Protein AF-A0A8J5Z6W7-F1 (afdb_monomer_lite)

InterPro domains:
  IPR013057 Amino acid transporter, transmembrane domain [PF01490] (2-134)

Sequence (136 aa):
MALPATMKVLGLVLGIFLIILIGILSEISVEMLIKFAVSCKARSYGEVVQIAMERTARVLSEICIIVNNAGVLIVYLIIMGDVMSGSVRHIGVLDQWLGHGFWDHRKLLVLVIMVVFLAALCVLDKIDSLSMTSAA

Foldseek 3Di:
DVLVVCCVVCPVVVSVVVVVVVVVVVVVVVVVQVVQCVVQVPPDSLRSQCVVPNNVSSVVVVVVVVVVVVVVVLVVLVVVLCQQLDDPVGQHPVCVPVNDDPSNPSVVSSVCSCCVVVVVVVVCPDPVVVVVVPDD

pLDDT: mean 72.24, std 14.39, range [37.38, 95.25]

Radius of gyration: 20.54 Å; chains: 1; bounding box: 44×45×51 Å

Structure (mmCIF, N/CA/C/O backbone):
data_AF-A0A8J5Z6W7-F1
#
_entry.id   AF-A0A8J5Z6W7-F1
#
loop_
_atom_site.group_PDB
_atom_site.id
_atom_site.type_symbol
_atom_site.label_atom_id
_atom_site.label_alt_id
_atom_site.label_comp_id
_atom_site.label_asym_id
_atom_site.label_entity_id
_atom_site.label_seq_id
_atom_site.pdbx_PDB_ins_code
_atom_site.Cartn_x
_atom_site.Cartn_y
_atom_site.Cartn_z
_atom_site.occupancy
_atom_site.B_iso_or_equiv
_atom_site.auth_seq_id
_atom_site.auth_comp_id
_atom_site.auth_asym_id
_atom_site.auth_atom_id
_atom_site.pdbx_PDB_model_num
ATOM 1 N N . MET A 1 1 ? 9.543 3.604 -6.114 1.00 61.00 1 MET A N 1
ATOM 2 C CA . MET A 1 1 ? 9.455 3.992 -7.543 1.00 61.00 1 MET A CA 1
ATOM 3 C C . MET A 1 1 ? 8.380 5.044 -7.846 1.00 61.00 1 MET A C 1
ATOM 5 O O . MET A 1 1 ? 8.600 5.838 -8.747 1.00 61.00 1 MET A O 1
ATOM 9 N N . ALA A 1 2 ? 7.261 5.124 -7.112 1.00 70.81 2 ALA A N 1
ATOM 10 C CA . ALA A 1 2 ? 6.191 6.090 -7.416 1.00 70.81 2 ALA A CA 1
ATOM 11 C C . ALA A 1 2 ? 6.476 7.554 -6.999 1.00 70.81 2 ALA A C 1
ATOM 13 O O . ALA A 1 2 ? 6.064 8.472 -7.700 1.00 70.81 2 ALA A O 1
ATOM 14 N N . LEU A 1 3 ? 7.216 7.786 -5.905 1.00 74.50 3 LEU A N 1
ATOM 15 C CA . LEU A 1 3 ? 7.478 9.131 -5.351 1.00 74.50 3 LEU A CA 1
ATOM 16 C C . LEU A 1 3 ? 8.152 10.130 -6.323 1.00 74.50 3 LEU A C 1
ATOM 18 O O . LEU A 1 3 ? 7.701 11.269 -6.416 1.00 74.50 3 LEU A O 1
ATOM 22 N N . PRO A 1 4 ? 9.192 9.755 -7.092 1.00 73.75 4 PRO A N 1
ATOM 23 C CA . PRO A 1 4 ? 9.787 10.671 -8.069 1.00 73.75 4 PRO A CA 1
ATOM 24 C C . PRO A 1 4 ? 8.831 11.007 -9.222 1.00 73.75 4 PRO A C 1
ATOM 26 O O . PRO A 1 4 ? 8.834 12.125 -9.733 1.00 73.75 4 PRO A O 1
ATOM 29 N N . ALA A 1 5 ? 7.989 10.050 -9.624 1.00 77.38 5 ALA A N 1
ATOM 30 C CA . ALA A 1 5 ? 6.996 10.258 -10.672 1.00 77.38 5 ALA A CA 1
ATOM 31 C C . ALA A 1 5 ? 5.878 11.199 -10.203 1.00 77.38 5 ALA A C 1
ATOM 33 O O . ALA A 1 5 ? 5.486 12.092 -10.952 1.00 77.38 5 ALA A 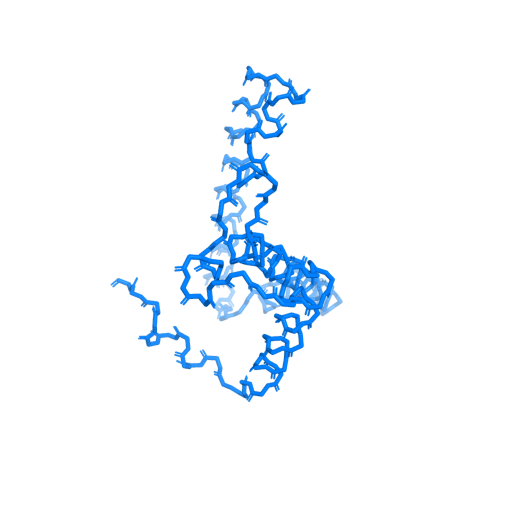O 1
ATOM 34 N N . THR A 1 6 ? 5.416 11.073 -8.955 1.00 76.62 6 THR A N 1
ATOM 35 C CA . THR A 1 6 ? 4.424 11.999 -8.393 1.00 76.62 6 THR A CA 1
ATOM 36 C C . THR A 1 6 ? 4.993 13.405 -8.230 1.00 76.62 6 THR A C 1
ATOM 38 O O . THR A 1 6 ? 4.329 14.357 -8.626 1.00 76.62 6 THR A O 1
ATOM 41 N N . MET A 1 7 ? 6.241 13.559 -7.772 1.00 79.69 7 MET A N 1
ATOM 42 C CA . MET A 1 7 ? 6.908 14.872 -7.722 1.00 79.69 7 MET A CA 1
ATOM 43 C C . MET A 1 7 ? 7.077 15.509 -9.107 1.00 79.69 7 MET A C 1
ATOM 45 O O . MET A 1 7 ? 6.988 16.728 -9.234 1.00 79.69 7 MET A O 1
ATOM 49 N N . LYS A 1 8 ? 7.285 14.706 -10.157 1.00 78.69 8 LYS A N 1
ATOM 50 C CA . LYS A 1 8 ? 7.363 15.201 -11.538 1.00 78.69 8 LYS A CA 1
ATOM 51 C C . LYS A 1 8 ? 6.018 15.721 -12.058 1.00 78.69 8 LYS A C 1
ATOM 53 O O . LYS A 1 8 ? 6.005 16.678 -12.823 1.00 78.69 8 LYS A O 1
ATOM 58 N N . VAL A 1 9 ? 4.908 15.094 -11.667 1.00 85.06 9 VAL A N 1
ATOM 59 C CA . VAL A 1 9 ? 3.556 15.459 -12.129 1.00 85.06 9 VAL A CA 1
ATOM 60 C C . VAL A 1 9 ? 2.974 16.620 -11.319 1.00 85.06 9 VAL A C 1
ATOM 62 O O . VAL A 1 9 ? 2.402 17.538 -11.896 1.00 85.06 9 VAL A O 1
ATOM 65 N N . LEU A 1 10 ? 3.129 16.596 -9.993 1.00 79.31 10 LEU A N 1
ATOM 66 C CA . LEU A 1 10 ? 2.583 17.613 -9.085 1.00 79.31 10 LEU A CA 1
ATOM 67 C C . LEU A 1 10 ? 3.501 18.826 -8.885 1.00 79.31 10 LEU A C 1
ATOM 69 O O . LEU A 1 10 ? 3.051 19.869 -8.414 1.00 79.31 10 LEU A O 1
ATOM 73 N N . GLY A 1 11 ? 4.786 18.688 -9.203 1.00 86.31 11 GLY A N 1
ATOM 74 C CA . GLY A 1 11 ? 5.821 19.652 -8.847 1.00 86.31 11 GLY A CA 1
ATOM 75 C C . GLY A 1 11 ? 6.410 19.398 -7.455 1.00 86.31 11 GLY A C 1
ATOM 76 O O . GLY A 1 11 ? 5.760 18.867 -6.553 1.00 86.31 11 GLY A O 1
ATOM 77 N N . LEU A 1 12 ? 7.673 19.798 -7.276 1.00 87.62 12 LEU A N 1
ATOM 78 C CA . LEU A 1 12 ? 8.454 19.523 -6.065 1.00 87.62 12 LEU A CA 1
ATOM 79 C C . LEU A 1 12 ? 7.831 20.146 -4.807 1.00 87.62 12 LEU A C 1
ATOM 81 O O . LEU A 1 12 ? 7.691 19.471 -3.793 1.00 87.62 12 LEU A O 1
ATOM 85 N N . VAL A 1 13 ? 7.431 21.418 -4.882 1.00 89.12 13 VAL A N 1
ATOM 86 C CA . VAL A 1 13 ? 6.898 22.166 -3.729 1.00 89.12 13 VAL A CA 1
ATOM 87 C C . VAL A 1 13 ? 5.595 21.542 -3.226 1.00 89.12 13 VAL A C 1
ATOM 89 O O . VAL A 1 13 ? 5.450 21.276 -2.035 1.00 89.12 13 VAL A O 1
ATOM 92 N N . LEU A 1 14 ? 4.670 21.244 -4.142 1.00 88.06 14 LEU A N 1
ATOM 93 C CA . LEU A 1 14 ? 3.373 20.661 -3.804 1.00 88.06 14 LEU A CA 1
ATOM 94 C C . LEU A 1 14 ? 3.518 19.193 -3.367 1.00 88.06 14 LEU A C 1
ATOM 96 O O . LEU A 1 14 ? 2.853 18.762 -2.428 1.00 88.06 14 LEU A O 1
ATOM 100 N N . GLY A 1 15 ? 4.450 18.446 -3.970 1.00 87.75 15 GLY A N 1
ATOM 101 C CA . GLY A 1 15 ? 4.794 17.086 -3.554 1.00 87.75 15 GLY A CA 1
ATOM 102 C C . GLY A 1 15 ? 5.343 17.012 -2.127 1.00 87.75 15 GLY A C 1
ATOM 103 O O . GLY A 1 15 ? 4.879 16.189 -1.343 1.00 87.75 15 GLY A O 1
ATOM 104 N N . ILE A 1 16 ? 6.282 17.893 -1.760 1.00 89.62 16 ILE A N 1
ATOM 105 C CA . ILE A 1 16 ? 6.825 17.959 -0.391 1.00 89.62 16 ILE A CA 1
ATOM 106 C C . ILE A 1 16 ? 5.719 18.308 0.608 1.00 89.62 16 ILE A C 1
ATOM 108 O O . ILE A 1 16 ? 5.601 17.652 1.642 1.00 89.62 16 ILE A O 1
ATOM 112 N N . PHE A 1 17 ? 4.876 19.291 0.283 1.00 93.06 17 PHE A N 1
ATOM 113 C CA . PHE A 1 17 ? 3.753 19.665 1.140 1.00 93.06 17 PHE A CA 1
ATOM 114 C C . PHE A 1 17 ? 2.805 18.485 1.399 1.00 93.06 17 PHE A C 1
ATOM 116 O O . PHE A 1 17 ? 2.453 18.221 2.547 1.00 93.06 17 PHE A O 1
ATOM 123 N N . LEU A 1 18 ? 2.439 17.726 0.360 1.00 89.81 18 LEU A N 1
ATOM 124 C CA . LEU A 1 18 ? 1.571 16.555 0.515 1.00 89.81 18 LEU A CA 1
ATOM 125 C C . LEU A 1 18 ? 2.219 15.422 1.310 1.00 89.81 18 LEU A C 1
ATOM 127 O O . LEU A 1 18 ? 1.519 14.750 2.061 1.00 89.81 18 LEU A O 1
ATOM 131 N N . ILE A 1 19 ? 3.532 15.211 1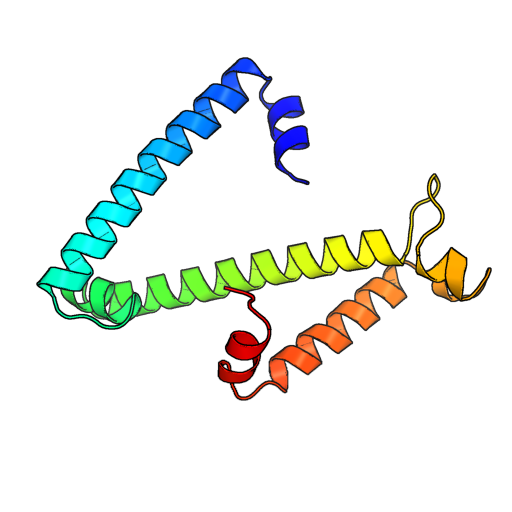.183 1.00 91.44 19 ILE A N 1
ATOM 132 C CA . ILE A 1 19 ? 4.246 14.214 1.995 1.00 91.44 19 ILE A CA 1
ATOM 133 C C . ILE A 1 19 ? 4.160 14.582 3.477 1.00 91.44 19 ILE A C 1
ATOM 135 O O . ILE A 1 19 ? 3.836 13.725 4.295 1.00 91.44 19 ILE A O 1
ATOM 139 N N . ILE A 1 20 ? 4.395 15.853 3.818 1.00 93.38 20 ILE A N 1
ATOM 140 C CA . ILE A 1 20 ? 4.280 16.339 5.199 1.00 93.38 20 ILE A CA 1
ATOM 141 C C . ILE A 1 20 ? 2.839 16.175 5.698 1.00 93.38 20 ILE A C 1
ATOM 143 O O . ILE A 1 20 ? 2.620 15.653 6.789 1.00 93.38 20 ILE A O 1
ATOM 147 N N . LEU A 1 21 ? 1.853 16.561 4.882 1.00 94.31 21 LEU A N 1
ATOM 148 C CA . LEU A 1 21 ? 0.436 16.454 5.223 1.00 94.31 21 LEU A CA 1
ATOM 149 C C . LEU A 1 21 ? 0.012 15.002 5.492 1.00 94.31 21 LEU A C 1
ATOM 151 O O . LEU A 1 21 ? -0.612 14.725 6.514 1.00 94.31 21 LEU A O 1
ATOM 155 N N . ILE A 1 22 ? 0.367 14.075 4.598 1.00 93.00 22 ILE A N 1
ATOM 156 C CA . ILE A 1 22 ? 0.063 12.645 4.748 1.00 93.00 22 ILE A CA 1
ATOM 157 C C . ILE A 1 22 ? 0.795 12.066 5.960 1.00 93.00 22 ILE A C 1
ATOM 159 O O . ILE A 1 22 ? 0.213 11.256 6.673 1.00 93.00 22 ILE A O 1
ATOM 163 N N . GLY A 1 23 ? 2.030 12.501 6.228 1.00 92.25 23 GLY A N 1
ATOM 164 C CA . GLY A 1 23 ? 2.779 12.101 7.419 1.00 92.25 23 GLY A CA 1
ATOM 165 C C . GLY A 1 23 ? 2.048 12.465 8.711 1.00 92.25 23 GLY A C 1
ATOM 166 O O . GLY A 1 23 ? 1.798 11.592 9.537 1.00 92.25 23 GLY A O 1
ATOM 167 N N . ILE A 1 24 ? 1.618 13.725 8.846 1.00 95.25 24 ILE A N 1
ATOM 168 C CA . ILE A 1 24 ? 0.839 14.191 10.006 1.00 95.25 24 ILE A CA 1
ATOM 169 C C . ILE A 1 24 ? -0.474 13.411 10.126 1.00 95.25 24 ILE A C 1
ATOM 171 O O . ILE A 1 24 ? -0.832 12.950 11.208 1.00 95.25 24 ILE A O 1
ATOM 175 N N . LEU A 1 25 ? -1.192 13.236 9.014 1.00 93.44 25 LEU A N 1
ATOM 176 C CA . LEU A 1 25 ? -2.466 12.522 9.014 1.00 93.44 25 LEU A CA 1
ATOM 177 C C . LEU A 1 25 ? -2.291 11.044 9.402 1.00 93.44 25 LEU A C 1
ATOM 179 O O . LEU A 1 25 ? -3.133 10.491 10.110 1.00 93.44 25 LEU A O 1
ATOM 183 N N . SER A 1 26 ? -1.190 10.420 8.977 1.00 92.31 26 SER A N 1
ATOM 184 C CA . SER A 1 26 ? -0.838 9.043 9.322 1.00 92.31 26 SER A CA 1
ATOM 185 C C . SER A 1 26 ? -0.502 8.901 10.805 1.00 92.31 26 SER A C 1
ATOM 187 O O . SER A 1 26 ? -1.035 8.000 11.444 1.00 92.31 26 SER A O 1
ATOM 189 N N . GLU A 1 27 ? 0.314 9.796 11.368 1.00 9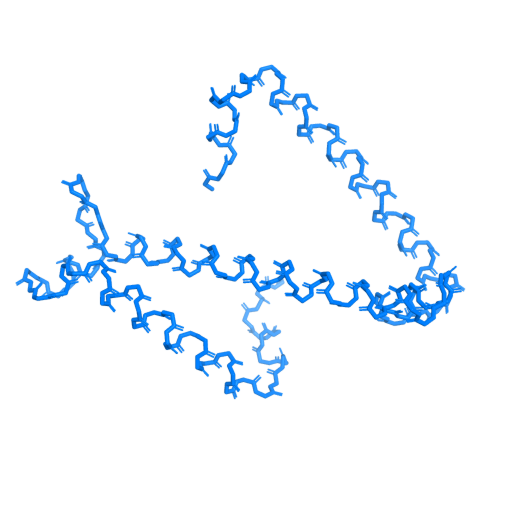3.38 27 GLU A N 1
ATOM 190 C CA . GLU A 1 27 ? 0.641 9.811 12.803 1.00 93.38 27 GLU A CA 1
ATOM 191 C C . GLU A 1 27 ? -0.625 9.907 13.661 1.00 93.38 27 GLU A C 1
ATOM 193 O O . GLU A 1 27 ? -0.874 9.047 14.505 1.00 93.38 27 GLU A O 1
ATOM 198 N N . ILE A 1 28 ? -1.490 10.887 13.374 1.00 93.00 28 ILE A N 1
ATOM 199 C CA . ILE A 1 28 ? -2.749 11.075 14.109 1.00 93.00 28 ILE A CA 1
ATOM 200 C C . ILE A 1 28 ? -3.643 9.831 13.983 1.00 93.00 28 ILE A C 1
ATOM 202 O O . ILE A 1 28 ? -4.251 9.392 14.962 1.00 93.00 28 ILE A O 1
ATOM 206 N N . SER A 1 29 ? -3.720 9.236 12.789 1.00 89.69 29 SER A N 1
ATOM 207 C CA . SER A 1 29 ? -4.530 8.035 12.551 1.00 89.69 29 SER A CA 1
ATOM 208 C C . SER A 1 29 ? -4.019 6.831 13.345 1.00 89.69 29 SER A C 1
ATOM 210 O O . SER A 1 29 ? -4.813 6.116 13.958 1.00 89.69 29 SER A O 1
ATOM 212 N N . VAL A 1 30 ? -2.701 6.617 13.362 1.00 90.00 30 VAL A N 1
ATOM 213 C CA . VAL A 1 30 ? -2.059 5.521 14.101 1.00 90.00 30 VAL A CA 1
ATOM 214 C C . VAL A 1 30 ? -2.218 5.723 15.605 1.00 90.00 30 VAL A C 1
ATOM 216 O O . VAL A 1 30 ? -2.577 4.784 16.315 1.00 90.00 30 VAL A O 1
ATOM 219 N N . GLU A 1 31 ? -2.028 6.944 16.099 1.00 91.12 31 GLU A N 1
ATOM 220 C CA . GLU A 1 31 ? -2.190 7.261 17.516 1.00 91.12 31 GLU A CA 1
ATOM 221 C C . GLU A 1 31 ? -3.624 7.000 17.993 1.00 91.12 31 GLU A C 1
ATOM 223 O O . GLU A 1 31 ? -3.831 6.351 19.023 1.00 91.12 31 GLU A O 1
ATOM 228 N N . MET A 1 32 ? -4.627 7.451 17.230 1.00 85.00 32 MET A N 1
ATOM 229 C CA . MET A 1 32 ? -6.029 7.159 17.532 1.00 85.00 32 MET A CA 1
ATOM 230 C C . MET A 1 32 ? -6.292 5.652 17.532 1.00 85.00 32 MET A C 1
ATOM 232 O O . MET A 1 32 ? -6.875 5.135 18.486 1.00 85.00 32 MET A O 1
ATOM 236 N N . LEU A 1 33 ? -5.818 4.934 16.511 1.00 87.38 33 LEU A N 1
ATOM 237 C CA . LEU A 1 33 ? -5.984 3.486 16.408 1.00 87.38 33 LEU A CA 1
ATOM 238 C C . LEU A 1 33 ? -5.411 2.756 17.631 1.00 87.38 33 LEU A C 1
ATOM 240 O O . LEU A 1 33 ? -6.085 1.900 18.200 1.00 87.38 33 LEU A O 1
ATOM 244 N N . ILE A 1 34 ? -4.199 3.113 18.066 1.00 87.44 34 ILE A N 1
ATOM 245 C CA . ILE A 1 34 ? -3.539 2.498 19.227 1.00 87.44 34 ILE A CA 1
ATOM 246 C C . ILE A 1 34 ? -4.293 2.826 20.519 1.00 87.44 34 ILE A C 1
ATOM 248 O O . ILE A 1 34 ? -4.535 1.931 21.331 1.00 87.44 34 ILE A O 1
ATOM 252 N N . LYS A 1 35 ? -4.718 4.081 20.711 1.00 86.62 35 LYS A N 1
ATOM 253 C CA . LYS A 1 35 ? -5.504 4.491 21.887 1.00 86.62 35 LYS A CA 1
ATOM 254 C C . LYS A 1 35 ? -6.801 3.688 22.017 1.00 86.62 35 LYS A C 1
ATOM 256 O O . LYS A 1 35 ? -7.133 3.236 23.119 1.00 86.62 35 LYS A O 1
ATOM 261 N N . PHE A 1 36 ? -7.503 3.465 20.906 1.00 82.88 36 PHE A N 1
ATOM 262 C CA . PHE A 1 36 ? -8.695 2.617 20.877 1.00 82.88 36 PHE A CA 1
ATOM 263 C C . PHE A 1 36 ? -8.362 1.137 21.081 1.00 82.88 36 PHE A C 1
ATOM 265 O O . PHE A 1 36 ? -9.040 0.473 21.862 1.00 82.88 36 PHE A O 1
ATOM 272 N N . ALA A 1 37 ? -7.290 0.624 20.473 1.00 85.31 37 ALA A N 1
ATOM 273 C CA . ALA A 1 37 ? -6.862 -0.762 20.659 1.00 85.31 37 ALA A CA 1
ATOM 274 C C . ALA A 1 37 ? -6.565 -1.091 22.129 1.00 85.31 37 ALA A C 1
ATOM 276 O O . ALA A 1 37 ? -7.044 -2.101 22.648 1.00 85.31 37 ALA A O 1
ATOM 277 N N . VAL A 1 38 ? -5.845 -0.204 22.823 1.00 86.25 38 VAL A N 1
ATOM 278 C CA . VAL A 1 38 ? -5.522 -0.356 24.249 1.00 86.25 38 VAL A CA 1
ATOM 279 C C . VAL A 1 38 ? -6.778 -0.244 25.116 1.00 86.25 38 VAL A C 1
ATOM 281 O O . VAL A 1 38 ? -6.989 -1.088 25.987 1.00 86.25 38 VAL A O 1
ATOM 284 N N . SER A 1 39 ? -7.640 0.746 24.860 1.00 83.06 39 SER A N 1
ATOM 285 C CA . SER A 1 39 ? -8.873 0.951 25.640 1.00 83.06 39 SER A CA 1
ATOM 286 C C . SER A 1 39 ? -9.855 -0.214 25.501 1.00 83.06 39 SER A C 1
ATOM 288 O O . SER A 1 39 ? -10.485 -0.617 26.477 1.00 83.06 39 SER A O 1
ATOM 290 N N . CYS A 1 40 ? -9.955 -0.794 24.305 1.00 80.38 40 CYS A N 1
ATOM 291 C CA . CYS A 1 40 ? -10.848 -1.910 24.011 1.00 80.38 40 CYS A CA 1
ATOM 292 C C . CYS A 1 40 ? -10.223 -3.289 24.293 1.00 80.38 40 CYS A C 1
ATOM 294 O O . CYS A 1 40 ? -10.907 -4.295 24.120 1.00 80.38 40 CYS A O 1
ATOM 296 N N . LYS A 1 41 ? -8.943 -3.360 24.709 1.00 81.88 41 LYS A N 1
ATOM 297 C CA . LYS A 1 41 ? -8.151 -4.606 24.837 1.00 81.88 41 LYS A CA 1
ATOM 298 C C . LYS A 1 41 ? -8.199 -5.503 23.587 1.00 81.88 41 LYS A C 1
ATOM 300 O O . LYS A 1 41 ? -8.014 -6.717 23.685 1.00 81.88 41 LYS A O 1
ATOM 305 N N . ALA A 1 42 ? -8.430 -4.909 22.422 1.00 78.19 42 ALA A N 1
ATOM 306 C CA . ALA A 1 42 ? -8.568 -5.633 21.168 1.00 78.19 42 ALA A CA 1
ATOM 307 C C . ALA A 1 42 ? -7.190 -6.082 20.669 1.00 78.19 42 ALA A C 1
ATOM 309 O O . ALA A 1 42 ? -6.223 -5.319 20.712 1.00 78.19 42 ALA A O 1
ATOM 310 N N . ARG A 1 43 ? -7.092 -7.323 20.181 1.00 72.88 43 ARG A N 1
ATOM 311 C CA . ARG A 1 43 ? -5.817 -7.896 19.707 1.00 72.88 43 ARG A CA 1
ATOM 312 C C . ARG A 1 43 ? -5.620 -7.772 18.200 1.00 72.88 43 ARG A C 1
ATOM 314 O O . ARG A 1 43 ? -4.521 -8.014 17.712 1.00 72.88 43 ARG A O 1
ATOM 321 N N . SER A 1 44 ? -6.666 -7.406 17.462 1.00 77.19 44 SER A N 1
ATOM 322 C CA . SER A 1 44 ? -6.626 -7.279 16.004 1.00 77.19 44 SER A CA 1
ATOM 323 C C . SER A 1 44 ? -7.312 -6.006 15.516 1.00 77.19 44 SER A C 1
ATOM 325 O O . SER A 1 44 ? -8.242 -5.504 16.148 1.00 77.19 44 SER A O 1
ATOM 327 N N . TYR A 1 45 ? -6.889 -5.511 14.350 1.00 78.38 45 TYR A N 1
ATOM 328 C CA . TYR A 1 45 ? -7.501 -4.346 13.704 1.00 78.38 45 TYR A CA 1
ATOM 329 C C . TYR A 1 45 ? -9.006 -4.548 13.461 1.00 78.38 45 TYR A C 1
ATOM 331 O O . TYR A 1 45 ? -9.808 -3.665 13.754 1.00 78.38 45 TYR A O 1
ATOM 339 N N . GLY A 1 46 ? -9.405 -5.740 13.001 1.00 76.69 46 GLY A N 1
ATOM 340 C CA . GLY A 1 46 ? -10.814 -6.078 12.786 1.00 76.69 46 GLY A CA 1
ATOM 341 C C . GLY A 1 46 ? -11.641 -6.028 14.073 1.00 76.69 46 GLY A C 1
ATOM 342 O O . GLY A 1 46 ? -12.785 -5.584 14.055 1.00 76.69 46 GLY A O 1
ATOM 343 N N . GLU A 1 47 ? -11.058 -6.415 15.206 1.00 77.69 47 GLU A N 1
ATOM 344 C CA . GLU A 1 47 ? -11.712 -6.362 16.516 1.00 77.69 47 GLU A CA 1
ATOM 345 C C . GLU A 1 47 ? -11.863 -4.920 17.030 1.00 77.69 47 GLU A C 1
ATOM 347 O O . GLU A 1 47 ? -12.937 -4.564 17.509 1.00 77.69 47 GLU A O 1
ATOM 352 N N . VAL A 1 48 ? -10.855 -4.057 16.832 1.00 81.69 48 VAL A N 1
ATOM 353 C CA . VAL A 1 48 ? -10.962 -2.611 17.123 1.00 81.69 48 VAL A CA 1
ATOM 354 C C . VAL A 1 48 ? -12.102 -1.983 16.320 1.00 81.69 48 VAL A C 1
ATOM 356 O O . VAL A 1 48 ? -12.947 -1.282 16.876 1.00 81.69 48 VAL A O 1
ATOM 359 N N . VAL A 1 49 ? -12.162 -2.273 15.016 1.00 82.31 49 VAL A N 1
ATOM 360 C CA . VAL A 1 49 ? -13.202 -1.731 14.130 1.00 82.31 49 VAL A CA 1
ATOM 361 C C . VAL A 1 49 ? -14.583 -2.285 14.484 1.00 82.31 49 VAL A C 1
ATOM 363 O O . VAL A 1 49 ? -15.556 -1.538 14.461 1.00 82.31 49 VAL A O 1
ATOM 366 N N . GLN A 1 50 ? -14.687 -3.560 14.867 1.00 83.19 50 GLN A N 1
ATOM 367 C CA . GLN A 1 50 ? -15.961 -4.150 15.280 1.00 83.19 50 GLN A CA 1
ATOM 368 C C . GLN A 1 50 ? -16.527 -3.503 16.542 1.00 83.19 50 GLN A C 1
ATOM 370 O O . GLN A 1 50 ? -17.738 -3.307 16.628 1.00 83.19 50 GLN A O 1
ATOM 375 N N . ILE A 1 51 ? -15.669 -3.195 17.516 1.00 81.00 51 ILE A N 1
ATOM 376 C CA . ILE A 1 51 ? -16.087 -2.569 18.774 1.00 81.00 51 ILE A CA 1
ATOM 377 C C . ILE A 1 51 ? -16.508 -1.110 18.538 1.00 81.00 51 ILE A C 1
ATOM 379 O O . ILE A 1 51 ? -17.424 -0.631 19.201 1.00 81.00 51 ILE A O 1
ATOM 383 N N . ALA A 1 52 ? -15.892 -0.417 17.575 1.00 82.44 52 ALA A N 1
ATOM 384 C CA . ALA A 1 52 ? -16.190 0.983 17.278 1.00 82.44 52 ALA A CA 1
ATOM 385 C C . ALA A 1 52 ? -17.373 1.199 16.310 1.00 82.44 52 ALA A C 1
ATOM 387 O O . ALA A 1 52 ? -18.122 2.158 16.473 1.00 82.44 52 ALA A O 1
ATOM 388 N N . MET A 1 53 ? -17.518 0.359 15.278 1.00 77.75 53 MET A N 1
ATOM 389 C CA . MET A 1 53 ? -18.395 0.610 14.117 1.00 77.75 53 MET A CA 1
ATOM 390 C C . MET A 1 53 ? -19.223 -0.618 13.688 1.00 77.75 53 MET A C 1
ATOM 392 O O . MET A 1 53 ? -19.711 -0.681 12.560 1.00 77.75 53 MET A O 1
ATOM 396 N N . GLU A 1 54 ? -19.389 -1.594 14.584 1.00 84.38 54 GLU A N 1
ATOM 397 C CA . GLU A 1 54 ? -20.125 -2.847 14.373 1.00 84.38 54 GLU A CA 1
ATOM 398 C C . GLU A 1 54 ? -19.494 -3.835 13.367 1.00 84.38 54 GLU A C 1
ATOM 400 O O . GLU A 1 54 ? -18.448 -3.624 12.747 1.00 84.38 54 GLU A O 1
ATOM 405 N N . ARG A 1 55 ? -20.143 -4.997 13.220 1.00 82.12 55 ARG A N 1
ATOM 406 C CA . ARG A 1 55 ? -19.645 -6.143 12.445 1.00 82.12 55 ARG A CA 1
ATOM 407 C C . ARG A 1 55 ? -19.522 -5.851 10.946 1.00 82.12 55 ARG A C 1
ATOM 409 O O . ARG A 1 55 ? -18.606 -6.366 10.311 1.00 82.12 55 ARG A O 1
ATOM 416 N N . THR A 1 56 ? -20.404 -5.026 10.383 1.00 81.75 56 THR A N 1
ATOM 417 C CA . THR A 1 56 ? -20.378 -4.673 8.952 1.00 81.75 56 THR A CA 1
ATOM 418 C C . THR A 1 56 ? -19.132 -3.861 8.603 1.00 81.75 56 THR A C 1
ATOM 420 O O . THR A 1 56 ? -18.470 -4.148 7.606 1.00 81.75 56 THR A O 1
ATOM 423 N N . ALA A 1 57 ? -18.757 -2.899 9.453 1.00 82.19 57 ALA A N 1
ATOM 424 C CA . ALA A 1 57 ? -17.549 -2.103 9.259 1.00 82.19 57 ALA A CA 1
ATOM 425 C C . ALA A 1 57 ? -16.274 -2.944 9.398 1.00 82.19 57 ALA A C 1
ATOM 427 O O . ALA A 1 57 ? -15.322 -2.724 8.651 1.00 82.19 57 ALA A O 1
ATOM 428 N N . ARG A 1 58 ? -16.269 -3.947 10.290 1.00 84.19 58 ARG A N 1
ATOM 429 C CA . ARG A 1 58 ? -15.171 -4.922 10.384 1.00 84.19 58 ARG A CA 1
ATOM 430 C C . ARG A 1 58 ? -14.975 -5.683 9.076 1.00 84.19 58 ARG A C 1
ATOM 432 O O . ARG A 1 58 ? -13.856 -5.767 8.591 1.00 84.19 58 ARG A O 1
ATOM 439 N N . VAL A 1 59 ? -16.046 -6.230 8.501 1.00 84.31 59 VAL A N 1
ATOM 440 C CA . VAL A 1 59 ? -15.937 -6.997 7.248 1.00 84.31 59 VAL A CA 1
ATOM 441 C C . VAL A 1 59 ? -15.452 -6.097 6.110 1.00 84.31 59 VAL A C 1
ATOM 443 O O . VAL A 1 59 ? -14.568 -6.484 5.352 1.00 84.31 59 VAL A O 1
ATOM 446 N N . LEU A 1 60 ? -15.973 -4.871 6.013 1.00 86.56 60 LEU A N 1
ATOM 447 C CA . LEU A 1 60 ? -15.541 -3.915 4.994 1.00 86.56 60 LEU A CA 1
ATOM 448 C C . LEU A 1 60 ? -14.061 -3.527 5.150 1.00 86.56 60 LEU A C 1
ATOM 450 O O . LEU A 1 60 ? -13.344 -3.439 4.153 1.00 86.56 60 LEU A O 1
ATOM 454 N N . SER A 1 61 ? -13.593 -3.313 6.382 1.00 82.69 61 SER A N 1
ATOM 455 C CA . SER A 1 61 ? -12.198 -2.957 6.641 1.00 82.69 61 SER A CA 1
ATOM 456 C C . SER A 1 61 ? -11.246 -4.127 6.387 1.00 82.69 61 SER A C 1
ATOM 458 O O . SER A 1 61 ? -10.203 -3.925 5.770 1.00 82.69 61 SER A O 1
ATOM 460 N N . GLU A 1 62 ? -11.628 -5.353 6.752 1.00 83.94 62 GLU A N 1
ATOM 461 C CA . GLU A 1 62 ? -10.880 -6.572 6.420 1.00 83.94 62 GLU A CA 1
ATOM 462 C C . GLU A 1 62 ? -10.763 -6.754 4.897 1.00 83.94 62 GLU A C 1
ATOM 464 O O . GLU A 1 62 ? -9.661 -6.975 4.394 1.00 83.94 62 GLU A O 1
ATOM 469 N N . ILE A 1 63 ? -11.852 -6.567 4.139 1.00 83.56 63 ILE A N 1
ATOM 470 C CA . ILE A 1 63 ? -11.822 -6.610 2.665 1.00 83.56 63 ILE A CA 1
ATOM 471 C C . ILE A 1 63 ? -10.893 -5.525 2.104 1.00 83.56 63 ILE A C 1
ATOM 473 O O . ILE A 1 63 ? -10.081 -5.808 1.224 1.00 83.56 63 ILE A O 1
ATOM 477 N N . CYS A 1 64 ? -10.973 -4.295 2.618 1.00 83.81 64 CYS A N 1
ATOM 478 C CA . CYS A 1 64 ? -10.110 -3.195 2.187 1.00 83.81 64 CYS A CA 1
ATOM 479 C C . CYS A 1 64 ? -8.624 -3.514 2.417 1.00 83.81 64 CYS A C 1
ATOM 481 O O . CYS A 1 64 ? -7.804 -3.321 1.519 1.00 83.81 64 CYS A O 1
ATOM 483 N N . ILE A 1 65 ? -8.280 -4.078 3.580 1.00 85.56 65 ILE A N 1
ATOM 484 C CA . ILE A 1 65 ? -6.914 -4.510 3.905 1.00 85.56 65 ILE A CA 1
ATOM 485 C C . ILE A 1 65 ? -6.447 -5.608 2.946 1.00 85.56 65 ILE A C 1
ATOM 487 O O . ILE A 1 65 ? -5.329 -5.530 2.437 1.00 85.56 65 ILE A O 1
ATOM 491 N N . ILE A 1 66 ? -7.292 -6.607 2.667 1.00 81.56 66 ILE A N 1
ATOM 492 C CA . ILE A 1 66 ? -6.971 -7.693 1.730 1.00 81.56 66 ILE A CA 1
ATOM 493 C C . ILE A 1 66 ? -6.692 -7.128 0.334 1.00 81.56 66 ILE A C 1
ATOM 495 O O . ILE A 1 66 ? -5.662 -7.448 -0.257 1.00 81.56 66 ILE A O 1
ATOM 499 N N . VAL A 1 67 ? -7.565 -6.258 -0.181 1.00 81.88 67 VAL A N 1
ATOM 500 C CA . VAL A 1 67 ? -7.401 -5.640 -1.507 1.00 81.88 67 VAL A CA 1
ATOM 501 C C . VAL A 1 67 ? -6.146 -4.766 -1.558 1.00 81.88 67 VAL A C 1
ATOM 503 O O . VAL A 1 67 ? -5.380 -4.858 -2.517 1.00 81.88 67 VAL A O 1
ATOM 506 N N . ASN A 1 68 ? -5.891 -3.961 -0.522 1.00 82.00 68 ASN A N 1
ATOM 507 C CA . ASN A 1 68 ? -4.691 -3.131 -0.431 1.00 82.00 68 ASN A CA 1
ATOM 508 C C . ASN A 1 68 ? -3.412 -3.981 -0.440 1.00 82.00 68 ASN A C 1
ATOM 510 O O . ASN A 1 68 ? -2.510 -3.733 -1.238 1.00 82.00 68 ASN A O 1
ATOM 514 N N . ASN A 1 69 ? -3.350 -5.019 0.397 1.00 79.81 69 ASN A N 1
ATOM 515 C CA . ASN A 1 69 ? -2.191 -5.907 0.470 1.00 79.81 69 ASN A CA 1
ATOM 516 C C . ASN A 1 69 ? -1.990 -6.697 -0.830 1.00 79.81 69 ASN A C 1
ATOM 518 O O . ASN A 1 69 ? -0.856 -6.830 -1.288 1.00 79.81 69 ASN A O 1
ATOM 522 N N . ALA A 1 70 ? -3.069 -7.161 -1.467 1.00 77.50 70 ALA A N 1
ATOM 523 C CA . ALA A 1 70 ? -3.006 -7.811 -2.774 1.00 77.50 70 ALA A CA 1
ATOM 524 C C . ALA A 1 70 ? -2.463 -6.862 -3.856 1.00 77.50 70 ALA A C 1
ATOM 526 O O . ALA A 1 70 ? -1.599 -7.247 -4.643 1.00 77.50 70 ALA A O 1
ATOM 527 N N . GLY A 1 71 ? -2.910 -5.604 -3.870 1.00 78.56 71 GLY A N 1
ATOM 528 C CA . GLY A 1 71 ? -2.405 -4.586 -4.792 1.00 78.56 71 GLY A CA 1
ATOM 529 C C . GLY A 1 71 ? -0.915 -4.303 -4.589 1.00 78.56 71 GLY A C 1
ATOM 530 O O . GLY A 1 71 ? -0.145 -4.321 -5.549 1.00 78.56 71 GLY A O 1
ATOM 531 N N . VAL A 1 72 ? -0.491 -4.105 -3.338 1.00 79.94 72 VAL A N 1
ATOM 532 C CA . VAL A 1 72 ? 0.921 -3.890 -2.981 1.00 79.94 72 VAL A CA 1
ATOM 533 C C . VAL A 1 72 ? 1.783 -5.085 -3.395 1.00 79.94 72 VAL A C 1
ATOM 535 O O . VAL A 1 72 ? 2.845 -4.896 -3.989 1.00 79.94 72 VAL A O 1
ATOM 538 N N . LEU A 1 73 ? 1.311 -6.310 -3.160 1.00 75.94 73 LEU A N 1
ATOM 539 C CA . LEU A 1 73 ? 1.990 -7.525 -3.597 1.00 75.94 73 LEU A CA 1
ATOM 540 C C . LEU A 1 73 ? 2.186 -7.555 -5.120 1.00 75.94 73 LEU A C 1
ATOM 542 O O . LEU A 1 73 ? 3.293 -7.815 -5.586 1.00 75.94 73 LEU A O 1
ATOM 546 N N . ILE A 1 74 ? 1.145 -7.253 -5.901 1.00 76.06 74 ILE A N 1
ATOM 547 C CA . ILE A 1 74 ? 1.240 -7.204 -7.369 1.00 76.06 74 ILE A CA 1
ATOM 548 C C . ILE A 1 74 ? 2.293 -6.178 -7.805 1.00 76.06 74 ILE A C 1
ATOM 550 O O . ILE A 1 74 ? 3.119 -6.475 -8.666 1.00 76.06 74 ILE A O 1
ATOM 554 N N . VAL A 1 75 ? 2.310 -4.990 -7.191 1.00 78.00 75 VAL A N 1
ATOM 555 C CA . VAL A 1 75 ? 3.318 -3.959 -7.485 1.00 78.00 75 VAL A CA 1
ATOM 556 C C . VAL A 1 75 ? 4.730 -4.472 -7.195 1.00 78.00 75 VAL A C 1
ATOM 558 O O . VAL A 1 75 ? 5.622 -4.279 -8.021 1.00 78.00 75 VAL A O 1
ATOM 561 N N . TYR A 1 76 ? 4.944 -5.164 -6.074 1.00 76.94 76 TYR A N 1
ATOM 562 C CA . TYR A 1 76 ? 6.241 -5.770 -5.762 1.00 76.94 76 TYR A CA 1
ATOM 563 C C . TYR A 1 76 ? 6.667 -6.822 -6.787 1.00 76.94 76 TYR A C 1
ATOM 565 O O . TYR A 1 76 ? 7.825 -6.824 -7.203 1.00 76.94 76 TYR A O 1
ATOM 573 N N . LEU A 1 77 ? 5.743 -7.677 -7.233 1.00 70.56 77 LEU A N 1
ATOM 574 C CA . LEU A 1 77 ? 6.018 -8.675 -8.269 1.00 70.56 77 LEU A CA 1
ATOM 575 C C . LEU A 1 77 ? 6.394 -8.022 -9.603 1.00 70.56 77 LEU A C 1
ATOM 577 O O . LEU A 1 77 ? 7.322 -8.481 -10.265 1.00 70.56 77 LEU A O 1
ATOM 581 N N . ILE A 1 78 ? 5.730 -6.924 -9.973 1.00 74.88 78 ILE A N 1
ATOM 582 C CA . ILE A 1 78 ? 6.062 -6.158 -11.182 1.00 74.88 78 ILE A CA 1
ATOM 583 C C . ILE A 1 78 ? 7.462 -5.547 -11.069 1.00 74.88 78 ILE A C 1
ATOM 585 O O . ILE A 1 78 ? 8.245 -5.674 -12.006 1.00 74.88 78 ILE A O 1
ATOM 589 N N . ILE A 1 79 ? 7.801 -4.921 -9.935 1.00 77.19 79 ILE A N 1
ATOM 590 C CA . ILE A 1 79 ? 9.133 -4.330 -9.722 1.00 77.19 79 ILE A CA 1
ATOM 591 C C . ILE A 1 79 ? 10.215 -5.414 -9.781 1.00 77.19 79 ILE A C 1
ATOM 593 O O . ILE A 1 79 ? 11.221 -5.229 -10.461 1.00 77.19 79 ILE A O 1
ATOM 597 N N . MET A 1 80 ? 10.014 -6.551 -9.107 1.00 71.31 80 MET A N 1
ATOM 598 C CA . MET A 1 80 ? 10.957 -7.674 -9.162 1.00 71.31 80 MET A CA 1
ATOM 599 C C . MET A 1 80 ? 11.109 -8.217 -10.586 1.00 71.31 80 MET A C 1
ATOM 601 O O . MET A 1 80 ? 12.231 -8.450 -11.029 1.00 71.31 80 MET A O 1
ATOM 605 N N . GLY A 1 81 ? 10.006 -8.361 -11.324 1.00 68.75 81 GLY A N 1
ATOM 606 C CA . GLY A 1 81 ? 10.037 -8.773 -12.726 1.00 68.75 81 GLY A CA 1
ATOM 607 C C . GLY A 1 81 ? 10.803 -7.800 -13.623 1.00 68.75 81 GLY A C 1
ATOM 608 O O . GLY A 1 81 ? 11.607 -8.240 -14.443 1.00 68.75 81 GLY A O 1
ATOM 609 N N . ASP A 1 82 ? 10.613 -6.492 -13.436 1.00 70.12 82 ASP A N 1
ATOM 610 C CA . ASP A 1 82 ? 11.329 -5.453 -14.188 1.00 70.12 82 ASP A CA 1
ATOM 611 C C . ASP A 1 82 ? 12.838 -5.463 -13.876 1.00 70.12 82 ASP A C 1
ATOM 613 O O . ASP A 1 82 ? 13.668 -5.404 -14.783 1.00 70.12 82 ASP A O 1
ATOM 617 N N . VAL A 1 83 ? 13.210 -5.649 -12.603 1.00 68.56 83 VAL A N 1
ATOM 618 C CA . VAL A 1 83 ? 14.617 -5.768 -12.177 1.00 68.56 83 VAL A CA 1
ATOM 619 C C . VAL A 1 83 ? 15.280 -7.037 -12.732 1.00 68.56 83 VAL A C 1
ATOM 621 O O . VAL A 1 83 ? 16.429 -6.984 -13.173 1.00 68.56 83 VAL A O 1
ATOM 624 N N . MET A 1 84 ? 14.583 -8.178 -12.737 1.00 64.44 84 MET A N 1
ATOM 625 C CA . MET A 1 84 ? 15.145 -9.442 -13.231 1.00 64.44 84 MET A CA 1
ATOM 626 C C . MET A 1 84 ? 15.253 -9.494 -14.760 1.00 64.44 84 MET A C 1
ATOM 628 O O . MET A 1 84 ? 16.270 -9.962 -15.272 1.00 64.44 84 MET A O 1
ATOM 632 N N . SER A 1 85 ? 14.230 -9.019 -15.482 1.00 60.31 85 SER A N 1
ATOM 633 C CA . SER A 1 85 ? 14.158 -9.089 -16.950 1.00 60.31 85 SER A CA 1
ATOM 634 C C . SER A 1 85 ? 15.011 -8.032 -17.653 1.00 60.31 85 SER A C 1
ATOM 636 O O . SER A 1 85 ? 15.379 -8.237 -18.806 1.00 60.31 85 SER A O 1
ATOM 638 N N . GLY A 1 86 ? 15.330 -6.914 -16.994 1.00 56.97 86 GLY A N 1
ATOM 639 C CA . GLY A 1 86 ? 16.049 -5.808 -17.627 1.00 56.97 86 GLY A CA 1
ATOM 640 C C . GLY A 1 86 ? 15.228 -5.057 -18.681 1.00 56.97 86 GLY A C 1
ATOM 641 O O . GLY A 1 86 ? 14.101 -5.413 -19.034 1.00 56.97 86 GLY A O 1
ATOM 642 N N . SER A 1 87 ? 15.794 -3.963 -19.194 1.00 57.81 87 SER A N 1
ATOM 643 C CA . SER A 1 87 ? 15.148 -3.090 -20.179 1.00 57.81 87 SER A CA 1
ATOM 644 C C . SER A 1 87 ? 16.068 -2.792 -21.363 1.00 57.81 87 SER A C 1
ATOM 646 O O . SER A 1 87 ? 17.260 -3.049 -21.311 1.00 57.81 87 SER A O 1
ATOM 648 N N . VAL A 1 88 ? 15.551 -2.174 -22.430 1.00 53.06 88 VAL A N 1
ATOM 649 C CA . VAL A 1 88 ? 16.289 -1.904 -23.691 1.00 53.06 88 VAL A CA 1
ATOM 650 C C . VAL A 1 88 ? 17.550 -1.037 -23.485 1.00 53.06 88 VAL A C 1
ATOM 652 O O . VAL A 1 88 ? 18.393 -0.927 -24.367 1.00 53.06 88 VAL A O 1
ATOM 655 N N . ARG A 1 89 ? 17.682 -0.392 -22.317 1.00 50.66 89 ARG A N 1
ATOM 656 C CA . ARG A 1 89 ? 18.840 0.425 -21.915 1.00 50.66 89 ARG A CA 1
ATOM 657 C C . ARG A 1 89 ? 19.684 -0.181 -20.781 1.00 50.66 89 ARG A C 1
ATOM 659 O O . ARG A 1 89 ? 20.718 0.394 -20.463 1.00 50.66 89 ARG A O 1
ATOM 666 N N . HIS A 1 90 ? 19.269 -1.301 -20.180 1.00 53.84 90 HIS A N 1
ATOM 667 C CA . HIS A 1 90 ? 19.973 -1.957 -19.073 1.00 53.84 90 HIS A CA 1
ATOM 668 C C . HIS A 1 90 ? 19.831 -3.481 -19.142 1.00 53.84 90 HIS A C 1
ATOM 670 O O . HIS A 1 90 ? 18.718 -4.000 -19.107 1.00 53.84 90 HIS A O 1
ATOM 676 N N . ILE A 1 91 ? 20.970 -4.172 -19.170 1.00 58.75 91 ILE A N 1
ATOM 677 C CA . ILE A 1 91 ? 21.073 -5.634 -19.091 1.00 58.75 91 ILE A CA 1
ATOM 678 C C . ILE A 1 91 ? 20.416 -6.100 -17.784 1.00 58.75 91 ILE A C 1
ATOM 680 O O . ILE A 1 91 ? 20.756 -5.611 -16.705 1.00 58.75 91 ILE A O 1
ATOM 684 N N . GLY A 1 92 ? 19.430 -6.993 -17.888 1.00 61.59 92 GLY A N 1
ATOM 685 C CA . GLY A 1 92 ? 18.756 -7.580 -16.730 1.00 61.59 92 GLY A CA 1
ATOM 686 C C . GLY A 1 92 ? 19.677 -8.527 -15.969 1.00 61.59 92 GLY A C 1
ATOM 687 O O . GLY A 1 92 ? 20.602 -9.100 -16.541 1.00 61.59 92 GLY A O 1
ATOM 688 N N . VAL A 1 93 ? 19.408 -8.740 -14.680 1.00 64.00 93 VAL A N 1
ATOM 689 C CA . VAL A 1 93 ? 20.207 -9.662 -13.850 1.00 64.00 93 VAL A CA 1
ATOM 690 C C . VAL A 1 93 ? 20.214 -11.078 -14.440 1.00 64.00 93 VAL A C 1
ATOM 692 O O . VAL A 1 93 ? 21.236 -11.761 -14.392 1.00 64.00 93 VAL A O 1
ATOM 695 N N . LEU A 1 94 ? 19.099 -11.504 -15.045 1.00 57.47 94 LEU A N 1
ATOM 696 C CA . LEU A 1 94 ? 19.014 -12.799 -15.721 1.00 57.47 94 LEU A CA 1
ATOM 697 C C . LEU A 1 94 ? 19.817 -12.843 -17.024 1.00 57.47 94 LEU A C 1
ATOM 699 O O . LEU A 1 94 ? 20.459 -13.853 -17.285 1.00 57.47 94 LEU A O 1
ATOM 703 N N . ASP A 1 95 ? 19.848 -11.758 -17.798 1.00 58.12 95 ASP A N 1
ATOM 704 C CA . ASP A 1 95 ? 20.645 -11.680 -19.031 1.00 58.12 95 ASP A CA 1
ATOM 705 C C . ASP A 1 95 ? 22.156 -11.715 -18.722 1.00 58.12 95 ASP A C 1
ATOM 707 O O . ASP A 1 95 ? 22.933 -12.367 -19.418 1.00 58.12 95 ASP A O 1
ATOM 711 N N . GLN A 1 96 ? 22.569 -11.125 -17.591 1.00 60.00 96 GLN A N 1
ATOM 712 C CA . GLN A 1 96 ? 23.953 -11.174 -17.107 1.00 60.00 96 GLN A CA 1
ATOM 713 C C . GLN A 1 96 ? 24.378 -12.563 -16.590 1.00 60.00 96 GLN A C 1
ATOM 715 O O . GLN A 1 96 ? 25.569 -12.874 -16.598 1.00 60.00 96 GLN A O 1
ATOM 720 N N . TRP A 1 97 ? 23.436 -13.395 -16.127 1.00 56.72 97 TRP A N 1
ATOM 721 C CA . TRP A 1 97 ? 23.730 -14.703 -15.522 1.00 56.72 97 TRP A CA 1
ATOM 722 C C . TRP A 1 97 ? 23.498 -15.897 -16.465 1.00 56.72 97 TRP A C 1
ATOM 724 O O . TRP A 1 97 ? 24.241 -16.872 -16.395 1.00 56.72 97 TRP A O 1
ATOM 734 N N . LEU A 1 98 ? 22.503 -15.829 -17.358 1.00 58.31 98 LEU A N 1
ATOM 735 C CA . LEU A 1 98 ? 22.108 -16.924 -18.262 1.00 58.31 98 LEU A CA 1
ATOM 736 C C . LEU A 1 98 ? 22.498 -16.702 -19.734 1.00 58.31 98 LEU A C 1
ATOM 738 O O . LEU A 1 98 ? 22.412 -17.644 -20.522 1.00 58.31 98 LEU A O 1
ATOM 742 N N . GLY A 1 99 ? 22.969 -15.506 -20.102 1.00 56.81 99 GLY A N 1
ATOM 743 C CA . GLY A 1 99 ? 23.309 -15.156 -21.483 1.00 56.81 99 GLY A CA 1
ATOM 744 C C . GLY A 1 99 ? 22.087 -14.985 -22.399 1.00 56.81 99 GLY A C 1
ATOM 745 O O . GLY A 1 99 ? 20.955 -15.299 -22.031 1.00 56.81 99 GLY A O 1
ATOM 746 N N . HIS A 1 100 ? 22.326 -14.488 -23.621 1.00 50.62 100 HIS A N 1
ATOM 747 C CA . HIS A 1 100 ? 21.275 -14.181 -24.600 1.00 50.62 100 HIS A CA 1
ATOM 748 C C . HIS A 1 100 ? 20.465 -15.433 -24.982 1.00 50.62 100 HIS A C 1
ATOM 750 O O . HIS A 1 100 ? 20.957 -16.322 -25.681 1.00 50.62 100 HIS A O 1
A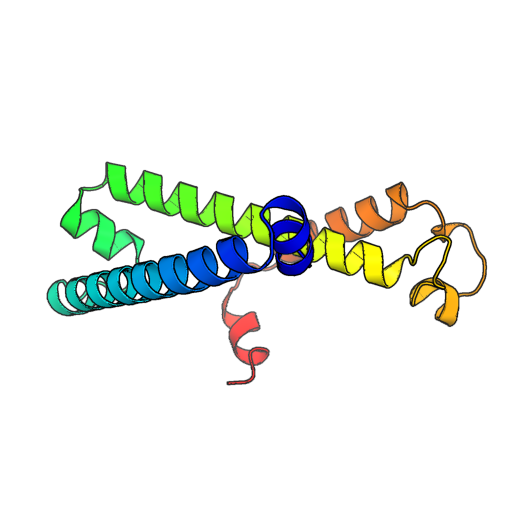TOM 756 N N . GLY A 1 101 ? 19.196 -15.483 -24.576 1.00 58.38 101 GLY A N 1
ATOM 757 C CA . GLY A 1 101 ? 18.284 -16.584 -24.883 1.00 58.38 101 GLY A CA 1
ATOM 758 C C . GLY A 1 101 ? 16.808 -16.185 -24.810 1.00 58.38 101 GLY A C 1
ATOM 759 O O . GLY A 1 101 ? 16.470 -15.085 -24.388 1.00 58.38 101 GLY A O 1
ATOM 760 N N . PHE A 1 102 ? 15.926 -17.117 -25.202 1.00 53.16 102 PHE A N 1
ATOM 761 C CA . PHE A 1 102 ? 14.453 -17.020 -25.363 1.00 53.16 102 PHE A CA 1
ATOM 762 C C . PHE A 1 102 ? 13.645 -16.392 -24.194 1.00 53.16 102 PHE A C 1
ATOM 764 O O . PHE A 1 102 ? 12.431 -16.221 -24.304 1.00 53.16 102 PHE A O 1
ATOM 771 N N . TRP A 1 103 ? 14.300 -16.047 -23.083 1.00 52.66 103 TRP A N 1
ATOM 772 C CA . TRP A 1 103 ? 13.748 -15.418 -21.879 1.00 52.66 103 TRP A CA 1
ATOM 773 C C . TRP A 1 103 ? 13.423 -13.922 -22.040 1.00 52.66 103 TRP A C 1
ATOM 775 O O . TRP A 1 103 ? 12.796 -13.342 -21.161 1.00 52.66 103 TRP A O 1
ATOM 785 N N . ASP A 1 104 ? 13.764 -13.312 -23.178 1.00 52.94 104 ASP A N 1
ATOM 786 C CA . ASP A 1 104 ? 13.519 -11.889 -23.478 1.00 52.94 104 ASP A CA 1
ATOM 787 C C . ASP A 1 104 ? 12.023 -11.532 -23.680 1.00 52.94 104 ASP A C 1
ATOM 789 O O . ASP A 1 104 ? 11.618 -10.372 -23.791 1.00 52.94 104 ASP A O 1
ATOM 793 N N . HIS A 1 105 ? 11.128 -12.528 -23.694 1.00 56.16 105 HIS A N 1
ATOM 794 C CA . HIS A 1 105 ? 9.690 -12.267 -23.709 1.00 56.16 105 HIS A CA 1
ATOM 795 C C . HIS A 1 105 ? 9.202 -11.847 -22.319 1.00 56.16 105 HIS A C 1
ATOM 797 O O . HIS A 1 105 ? 8.722 -12.666 -21.535 1.00 56.16 105 HIS A O 1
ATOM 803 N N . ARG A 1 106 ? 9.224 -10.529 -22.064 1.00 55.84 106 ARG A N 1
ATOM 804 C CA . ARG A 1 106 ? 8.665 -9.856 -20.870 1.00 55.84 106 ARG A CA 1
ATOM 805 C C . ARG A 1 106 ? 7.334 -10.444 -20.387 1.00 55.84 106 ARG A C 1
ATOM 807 O O . ARG A 1 106 ? 7.092 -10.532 -19.191 1.00 55.84 106 ARG A O 1
ATOM 814 N N . LYS A 1 107 ? 6.465 -10.870 -21.313 1.00 56.28 107 LYS A N 1
ATOM 815 C CA . LYS A 1 107 ? 5.155 -11.466 -20.999 1.00 56.28 107 LYS A CA 1
ATOM 816 C C . LYS A 1 107 ? 5.261 -12.839 -20.325 1.00 56.28 107 LYS A C 1
ATOM 818 O O . LYS A 1 107 ? 4.455 -13.136 -19.456 1.00 56.28 107 LYS A O 1
ATOM 823 N N . LEU A 1 108 ? 6.235 -13.659 -20.715 1.00 58.94 108 LEU A N 1
ATOM 824 C CA . LEU A 1 108 ? 6.432 -15.016 -20.204 1.00 58.94 108 LEU A CA 1
ATOM 825 C C . LEU A 1 108 ? 7.118 -14.980 -18.834 1.00 58.94 108 LEU A C 1
ATOM 827 O O . LEU A 1 108 ? 6.700 -15.687 -17.927 1.00 58.94 108 LEU A O 1
ATOM 831 N N . LEU A 1 109 ? 8.084 -14.078 -18.645 1.00 62.38 109 LEU A N 1
ATOM 832 C CA . LEU A 1 109 ? 8.779 -13.890 -17.368 1.00 62.38 109 LEU A CA 1
ATOM 833 C C . LEU A 1 109 ? 7.852 -13.295 -16.296 1.00 62.38 109 LEU A C 1
ATOM 835 O O . LEU A 1 109 ? 7.784 -13.815 -15.184 1.00 62.38 109 LEU A O 1
ATOM 839 N N . VAL A 1 110 ? 7.054 -12.280 -16.653 1.00 61.84 110 VAL A N 1
ATOM 840 C CA . VAL A 1 110 ? 6.010 -11.736 -15.767 1.00 61.84 110 VAL A CA 1
ATOM 841 C C . VAL A 1 110 ? 4.967 -12.804 -15.430 1.00 61.84 110 VAL A C 1
ATOM 843 O O . VAL A 1 110 ? 4.584 -12.912 -14.271 1.00 61.84 110 VAL A O 1
ATOM 846 N N . LEU A 1 111 ? 4.547 -13.633 -16.393 1.00 62.28 111 LEU A N 1
ATOM 847 C CA . LEU A 1 111 ? 3.586 -14.716 -16.151 1.00 62.28 111 LEU A CA 1
ATOM 848 C C . LEU A 1 111 ? 4.163 -15.822 -15.253 1.00 62.28 111 LEU A C 1
ATOM 850 O O . LEU A 1 111 ? 3.476 -16.280 -14.347 1.00 62.28 111 LEU A O 1
ATOM 854 N N . VAL A 1 112 ? 5.429 -16.206 -15.436 1.00 65.94 112 VAL A N 1
ATOM 855 C CA . VAL A 1 112 ? 6.108 -17.197 -14.585 1.00 65.94 112 VAL A CA 1
ATOM 856 C C . VAL A 1 112 ? 6.313 -16.661 -13.169 1.00 65.94 112 VAL A C 1
ATOM 858 O O . VAL A 1 112 ? 6.007 -17.373 -12.220 1.00 65.94 112 VAL A O 1
ATOM 861 N N . ILE A 1 113 ? 6.743 -15.406 -12.995 1.00 65.94 113 ILE A N 1
ATOM 862 C CA . ILE A 1 113 ? 6.855 -14.777 -11.667 1.00 65.94 113 ILE A CA 1
ATOM 863 C C . ILE A 1 113 ? 5.480 -14.690 -11.003 1.00 65.94 113 ILE A C 1
ATOM 865 O O . ILE A 1 113 ? 5.345 -15.049 -9.835 1.00 65.94 113 ILE A O 1
ATOM 869 N N . MET A 1 114 ? 4.449 -14.273 -11.743 1.00 64.19 114 MET A N 1
ATOM 870 C CA . MET A 1 114 ? 3.088 -14.187 -11.219 1.00 64.19 114 MET A CA 1
ATOM 871 C C . MET A 1 114 ? 2.587 -15.559 -10.754 1.00 64.19 114 MET A C 1
ATOM 873 O O . MET A 1 114 ? 2.069 -15.665 -9.648 1.00 64.19 114 MET A O 1
ATOM 877 N N . VAL A 1 115 ? 2.783 -16.615 -11.552 1.00 65.81 115 VAL A N 1
ATOM 878 C CA . VAL A 1 115 ? 2.356 -17.982 -11.218 1.00 65.81 115 VAL A CA 1
ATOM 879 C C . VAL A 1 115 ? 3.181 -18.564 -10.074 1.00 65.81 115 VAL A C 1
ATOM 881 O O . VAL A 1 115 ? 2.595 -19.101 -9.146 1.00 65.81 115 VAL A O 1
ATOM 884 N N . VAL A 1 116 ? 4.509 -18.436 -10.084 1.00 67.06 116 VAL A N 1
ATOM 885 C CA . VAL A 1 116 ? 5.382 -19.010 -9.046 1.00 67.06 116 VAL A CA 1
ATOM 886 C C . VAL A 1 116 ? 5.151 -18.338 -7.697 1.00 67.06 116 VAL A C 1
ATOM 888 O O . VAL A 1 116 ? 5.039 -19.036 -6.696 1.00 67.06 116 VAL A O 1
ATOM 891 N N . PHE A 1 117 ? 5.026 -17.010 -7.648 1.00 64.69 117 PHE A N 1
ATOM 892 C CA . PHE A 1 117 ? 4.823 -16.309 -6.381 1.00 64.69 117 PHE A CA 1
ATOM 893 C C . PHE A 1 117 ? 3.382 -16.379 -5.879 1.00 64.69 117 PHE A C 1
ATOM 895 O O . PHE A 1 117 ? 3.195 -16.576 -4.682 1.00 64.69 117 PHE A O 1
ATOM 902 N N . LEU A 1 118 ? 2.361 -16.269 -6.743 1.00 61.69 118 LEU A N 1
ATOM 903 C CA . LEU A 1 118 ? 0.979 -16.488 -6.295 1.00 61.69 118 LEU A CA 1
ATOM 904 C C . LEU A 1 118 ? 0.760 -17.941 -5.880 1.00 61.69 118 LEU A C 1
ATOM 906 O O . LEU A 1 118 ? 0.118 -18.168 -4.864 1.00 61.69 118 LEU A O 1
ATOM 910 N N . ALA A 1 119 ? 1.332 -18.916 -6.593 1.00 59.88 119 ALA A N 1
ATOM 911 C CA . ALA A 1 119 ? 1.282 -20.311 -6.165 1.00 59.88 119 ALA A CA 1
ATOM 912 C C . ALA A 1 119 ? 2.049 -20.522 -4.853 1.00 59.88 119 ALA A C 1
ATOM 914 O O . ALA A 1 119 ? 1.521 -21.171 -3.959 1.00 59.88 119 ALA A O 1
ATOM 915 N N . ALA A 1 120 ? 3.240 -19.936 -4.683 1.00 59.09 120 ALA A N 1
ATOM 916 C CA . ALA A 1 120 ? 3.987 -20.014 -3.425 1.00 59.09 120 ALA A CA 1
ATOM 917 C C . ALA A 1 120 ? 3.219 -19.383 -2.251 1.00 59.09 120 ALA A C 1
ATOM 919 O O . ALA A 1 120 ? 3.226 -19.932 -1.154 1.00 59.09 120 ALA A O 1
ATOM 920 N N . LEU A 1 121 ? 2.509 -18.275 -2.483 1.00 58.75 121 LEU A N 1
ATOM 921 C CA . LEU A 1 121 ? 1.664 -17.624 -1.479 1.00 58.75 121 LEU A CA 1
ATOM 922 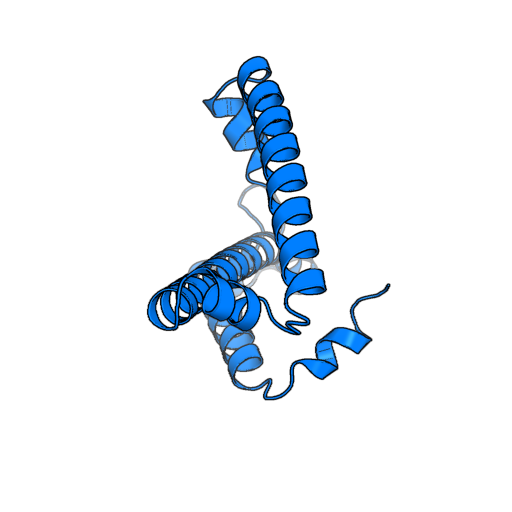C C . LEU A 1 121 ? 0.378 -18.405 -1.192 1.00 58.75 121 LEU A C 1
ATOM 924 O O . LEU A 1 121 ? -0.052 -18.443 -0.045 1.00 58.75 121 LEU A O 1
ATOM 928 N N . CYS A 1 122 ? -0.209 -19.069 -2.192 1.00 57.88 122 CYS A N 1
ATOM 929 C CA . CYS A 1 122 ? -1.331 -19.989 -1.996 1.00 57.88 122 CYS A CA 1
ATOM 930 C C . CYS A 1 122 ? -0.923 -21.283 -1.270 1.00 57.88 122 CYS A C 1
ATOM 932 O O . CYS A 1 122 ? -1.781 -21.929 -0.678 1.00 57.88 122 CYS A O 1
ATOM 934 N N . VAL A 1 123 ? 0.359 -21.666 -1.318 1.00 53.53 123 VAL A N 1
ATOM 935 C CA . VAL A 1 123 ? 0.911 -22.861 -0.651 1.00 53.53 123 VAL A CA 1
ATOM 936 C C . VAL A 1 123 ? 1.398 -22.556 0.774 1.00 53.53 123 VAL A C 1
ATOM 938 O O . VAL A 1 123 ? 1.536 -23.472 1.585 1.00 53.53 123 VAL A O 1
ATOM 941 N N . LEU A 1 124 ? 1.632 -21.285 1.123 1.00 50.66 124 LEU A N 1
ATOM 942 C CA . LEU A 1 124 ? 2.084 -20.900 2.459 1.00 50.66 124 LEU A CA 1
ATOM 943 C C . LEU A 1 124 ? 0.908 -20.857 3.451 1.00 50.66 124 LEU A C 1
ATOM 945 O O . LEU A 1 124 ? 0.353 -19.809 3.761 1.00 50.66 124 LEU A O 1
ATOM 949 N N . ASP A 1 125 ? 0.570 -22.027 3.989 1.00 48.66 125 ASP A N 1
ATOM 950 C CA . ASP A 1 125 ? -0.492 -22.245 4.989 1.00 48.66 125 ASP A CA 1
ATOM 951 C C . ASP A 1 125 ? -0.203 -21.550 6.348 1.00 48.66 125 ASP A C 1
ATOM 953 O O . ASP A 1 125 ? -1.046 -21.502 7.243 1.00 48.66 125 ASP A O 1
ATOM 957 N N . LYS A 1 126 ? 1.011 -21.000 6.547 1.00 50.72 126 LYS A N 1
ATOM 958 C CA . LYS A 1 126 ? 1.448 -20.443 7.839 1.00 50.72 126 LYS A CA 1
ATOM 959 C C . LYS A 1 126 ? 2.283 -19.164 7.728 1.00 50.72 126 LYS A C 1
ATOM 961 O O . LYS A 1 126 ? 3.405 -19.162 7.227 1.00 50.72 126 LYS A O 1
ATOM 966 N N . ILE A 1 127 ? 1.746 -18.092 8.309 1.00 54.38 127 ILE A N 1
ATOM 967 C CA . ILE A 1 127 ? 2.327 -16.739 8.379 1.00 54.38 127 ILE A CA 1
ATOM 968 C C . ILE A 1 127 ? 3.575 -16.696 9.292 1.00 54.38 127 ILE A C 1
ATOM 970 O O . ILE A 1 127 ? 4.452 -15.856 9.100 1.00 54.38 127 ILE A O 1
ATOM 974 N N . ASP A 1 128 ? 3.714 -17.643 10.230 1.00 49.78 128 ASP A N 1
ATOM 975 C CA . ASP A 1 128 ? 4.832 -17.715 11.191 1.00 49.78 128 ASP A CA 1
ATOM 976 C C . ASP A 1 128 ? 6.217 -17.849 10.536 1.00 49.78 128 ASP A C 1
ATOM 978 O O . ASP A 1 128 ? 7.219 -17.422 11.108 1.00 49.78 128 ASP A O 1
ATOM 982 N N . SER A 1 129 ? 6.304 -18.397 9.318 1.00 48.19 129 SER A N 1
ATOM 983 C CA . SER A 1 129 ? 7.594 -18.552 8.633 1.00 48.19 129 SER A CA 1
ATOM 984 C C . SER A 1 129 ? 8.214 -17.209 8.228 1.00 48.19 129 SER A C 1
ATOM 986 O O . SER A 1 129 ? 9.434 -17.128 8.095 1.00 48.19 129 SER A O 1
ATOM 988 N N . LEU A 1 130 ? 7.400 -16.158 8.062 1.00 49.75 130 LEU A N 1
ATOM 989 C CA . LEU A 1 130 ? 7.863 -14.812 7.702 1.00 49.75 130 LEU A CA 1
ATOM 990 C C . LEU A 1 130 ? 8.497 -14.077 8.893 1.00 49.75 130 LEU A C 1
ATOM 992 O O . LEU A 1 130 ? 9.374 -13.239 8.689 1.00 49.75 130 LEU A O 1
ATOM 996 N N . SER A 1 131 ? 8.123 -14.433 10.129 1.00 51.22 131 SER A N 1
ATOM 997 C CA . SER A 1 131 ? 8.716 -13.863 11.349 1.00 51.22 131 SER A CA 1
ATOM 998 C C . SER A 1 131 ? 10.202 -14.200 11.495 1.00 51.22 131 SER A C 1
ATOM 1000 O O . SER A 1 131 ? 10.937 -13.450 12.127 1.00 51.22 131 SER A O 1
ATOM 1002 N N . MET A 1 132 ? 10.649 -15.327 10.934 1.00 51.06 132 MET A N 1
ATOM 1003 C CA . MET A 1 132 ? 12.042 -15.783 11.028 1.00 51.06 132 MET A CA 1
ATOM 1004 C C . MET A 1 132 ? 12.955 -15.110 9.989 1.00 51.06 132 MET A C 1
ATOM 1006 O O . MET A 1 132 ? 14.171 -15.259 10.056 1.00 51.06 132 MET A O 1
ATOM 1010 N N . THR A 1 133 ? 12.382 -14.399 9.009 1.00 49.75 133 THR A N 1
ATOM 1011 C CA . THR A 1 133 ? 13.118 -13.711 7.929 1.00 49.75 133 THR A CA 1
ATOM 1012 C C . THR A 1 133 ? 13.026 -12.188 8.022 1.00 49.75 133 THR A C 1
ATOM 1014 O O . THR A 1 133 ? 13.819 -11.488 7.394 1.00 49.75 133 THR A O 1
ATOM 1017 N N . SER A 1 134 ? 12.097 -11.654 8.820 1.00 46.06 134 SER A N 1
ATOM 1018 C CA . SER A 1 134 ? 12.118 -10.253 9.230 1.00 46.06 13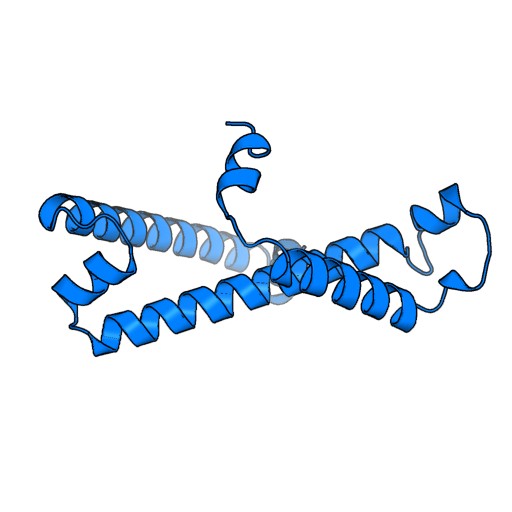4 SER A CA 1
ATOM 1019 C C . SER A 1 134 ? 13.231 -10.057 10.257 1.00 46.06 134 SER A C 1
ATOM 1021 O O . SER A 1 134 ? 13.057 -10.381 11.431 1.00 46.06 134 SER A O 1
ATOM 1023 N N . ALA A 1 135 ? 14.382 -9.555 9.811 1.00 41.19 135 ALA A N 1
ATOM 1024 C CA . ALA A 1 135 ? 15.390 -9.019 10.714 1.00 41.19 135 ALA A CA 1
ATOM 1025 C C . ALA A 1 135 ? 14.773 -7.821 11.454 1.00 41.19 135 ALA A C 1
ATOM 1027 O O . ALA A 1 135 ? 14.571 -6.762 10.859 1.00 41.19 135 ALA A O 1
ATOM 1028 N N . ALA A 1 136 ? 14.394 -8.044 12.711 1.00 37.38 136 ALA A N 1
ATOM 1029 C CA . ALA A 1 136 ? 14.194 -6.984 13.690 1.00 37.38 136 ALA A CA 1
ATOM 1030 C C . ALA A 1 136 ? 15.554 -6.551 14.249 1.00 37.38 136 ALA A C 1
ATOM 1032 O O . ALA A 1 136 ? 16.425 -7.439 14.409 1.00 37.38 136 ALA A O 1
#

Organism: NCBI:txid47600

Secondary structure (DSSP, 8-state):
-HHHHHHHHH-HHHHHHHHHHHHHHHHHHHHHHHHHHHHTT-SSHHHHHHHHHHHHHHHHHHHHHHHHHHHHHHHHHHHHHHHHH-BTTB--HHHHHH-SSGGG-HHHHHHHHHHHHHHHHHH---THHHHTTS--